Protein AF-A0A3N5RCW9-F1 (afdb_monomer_lite)

Radius of gyration: 17.52 Å; chains: 1; bounding box: 42×48×55 Å

Structure (mmCIF, N/CA/C/O backbone):
data_AF-A0A3N5RCW9-F1
#
_entry.id   AF-A0A3N5RCW9-F1
#
loop_
_atom_site.group_PDB
_atom_site.id
_atom_site.type_symbol
_atom_site.label_atom_id
_atom_site.label_alt_id
_atom_site.label_comp_id
_atom_site.label_asym_id
_atom_site.label_entity_id
_atom_site.label_seq_id
_atom_site.pdbx_PDB_ins_code
_atom_site.Cartn_x
_atom_site.Cartn_y
_atom_site.Cartn_z
_atom_site.occupancy
_atom_site.B_iso_or_equiv
_atom_site.auth_seq_id
_atom_site.auth_comp_id
_atom_site.auth_asym_id
_atom_site.auth_atom_id
_atom_site.pdbx_PDB_model_num
ATOM 1 N N . MET A 1 1 ? 26.290 -28.824 2.489 1.00 39.31 1 MET A N 1
ATOM 2 C CA . MET A 1 1 ? 25.285 -28.122 3.322 1.00 39.31 1 MET A CA 1
ATOM 3 C C . MET A 1 1 ? 25.355 -26.624 3.011 1.00 39.31 1 MET A C 1
ATOM 5 O O . MET A 1 1 ? 26.157 -25.915 3.600 1.00 39.31 1 MET A O 1
ATOM 9 N N . VAL A 1 2 ? 24.619 -26.151 1.999 1.00 36.16 2 VAL A N 1
ATOM 10 C CA . VAL A 1 2 ? 24.713 -24.757 1.515 1.00 36.16 2 VAL A CA 1
ATOM 11 C C . VAL A 1 2 ? 23.743 -23.882 2.306 1.00 36.16 2 VAL A C 1
ATOM 13 O O . VAL A 1 2 ? 22.528 -24.054 2.214 1.00 36.16 2 VAL A O 1
ATOM 16 N N . ARG A 1 3 ? 24.268 -22.936 3.094 1.00 39.88 3 ARG A N 1
ATOM 17 C CA . ARG A 1 3 ? 23.459 -21.891 3.736 1.00 39.88 3 ARG A CA 1
ATOM 18 C C . ARG A 1 3 ? 22.936 -20.953 2.646 1.00 39.88 3 ARG A C 1
ATOM 20 O O . ARG A 1 3 ? 23.680 -20.152 2.092 1.00 39.88 3 ARG A O 1
ATOM 27 N N . LYS A 1 4 ? 21.651 -21.086 2.317 1.00 43.12 4 LYS A N 1
ATOM 28 C CA . LYS A 1 4 ? 20.937 -20.225 1.366 1.00 43.12 4 LYS A CA 1
ATOM 29 C C . LYS A 1 4 ? 20.823 -18.821 1.977 1.00 43.12 4 LYS A C 1
ATOM 31 O O . LYS A 1 4 ? 19.942 -18.570 2.797 1.00 43.12 4 LYS A O 1
ATOM 36 N N . ASN A 1 5 ? 21.736 -17.922 1.610 1.00 37.81 5 ASN A N 1
ATOM 37 C CA . ASN A 1 5 ? 21.606 -16.491 1.882 1.00 37.81 5 ASN A CA 1
ATOM 38 C C . ASN A 1 5 ? 20.270 -16.014 1.288 1.00 37.81 5 ASN A C 1
ATOM 40 O O . ASN A 1 5 ? 20.086 -16.065 0.074 1.00 37.81 5 ASN A O 1
ATOM 44 N N . ARG A 1 6 ? 19.332 -15.577 2.138 1.00 44.09 6 ARG A N 1
ATOM 45 C CA . ARG A 1 6 ? 18.097 -14.878 1.743 1.00 44.09 6 ARG A CA 1
ATOM 46 C C . ARG A 1 6 ? 18.304 -13.370 1.950 1.00 44.09 6 ARG A C 1
ATOM 48 O O . ARG A 1 6 ? 17.927 -12.848 2.998 1.00 44.09 6 ARG A O 1
ATOM 55 N N . PRO A 1 7 ? 18.928 -12.650 0.998 1.00 43.59 7 PRO A N 1
ATOM 56 C CA . PRO A 1 7 ? 19.360 -11.264 1.206 1.00 43.59 7 PRO A CA 1
ATOM 57 C C . PRO A 1 7 ? 18.209 -10.259 1.407 1.00 43.59 7 PRO A C 1
ATOM 59 O O . PRO A 1 7 ? 18.439 -9.193 1.973 1.00 43.59 7 PRO A O 1
ATOM 62 N N . ASN A 1 8 ? 16.972 -10.593 1.018 1.00 45.59 8 ASN A N 1
ATOM 63 C CA . ASN A 1 8 ? 15.832 -9.666 1.091 1.00 45.59 8 ASN A CA 1
ATOM 64 C C . ASN A 1 8 ? 14.967 -9.790 2.355 1.00 45.59 8 ASN A C 1
ATOM 66 O O . ASN A 1 8 ? 14.173 -8.896 2.628 1.00 45.59 8 ASN A O 1
ATOM 70 N N . GLU A 1 9 ? 15.120 -10.848 3.153 1.00 44.44 9 GLU A N 1
ATOM 71 C CA . GLU A 1 9 ? 14.270 -11.064 4.337 1.00 44.44 9 GLU A CA 1
ATOM 72 C C . GLU A 1 9 ? 14.704 -10.148 5.501 1.00 44.44 9 GLU A C 1
ATOM 74 O O . GLU A 1 9 ? 13.876 -9.581 6.205 1.00 44.44 9 GLU A O 1
ATOM 79 N N . GLY A 1 10 ? 16.011 -9.891 5.649 1.00 42.28 10 GLY A N 1
ATOM 80 C CA . GLY A 1 10 ? 16.558 -9.116 6.772 1.00 42.28 10 GLY A CA 1
ATOM 81 C C . GLY A 1 10 ? 16.373 -7.592 6.700 1.00 42.28 10 GLY A C 1
ATOM 82 O O . GLY A 1 10 ? 16.395 -6.932 7.740 1.00 42.28 10 GLY A O 1
ATOM 83 N N . ARG A 1 11 ? 16.189 -7.007 5.505 1.00 49.44 11 ARG A N 1
ATOM 84 C CA . ARG A 1 11 ? 16.030 -5.545 5.348 1.00 49.44 11 ARG A CA 1
ATOM 85 C C . ARG A 1 11 ? 14.613 -5.075 5.675 1.00 49.44 11 ARG A C 1
ATOM 87 O O . ARG A 1 11 ? 14.479 -4.098 6.402 1.00 49.44 11 ARG A O 1
ATOM 94 N N . SER A 1 12 ? 13.580 -5.785 5.220 1.00 46.94 12 SER A N 1
ATOM 95 C CA . SER A 1 12 ? 12.179 -5.427 5.497 1.00 46.94 12 SER A CA 1
ATOM 96 C C . SER A 1 12 ? 11.838 -5.558 6.988 1.00 46.94 12 SER A C 1
ATOM 98 O O . SER A 1 12 ? 11.174 -4.691 7.548 1.00 46.94 12 SER A O 1
ATOM 100 N N . ILE A 1 13 ? 12.369 -6.588 7.661 1.00 47.03 13 ILE A N 1
ATOM 101 C CA . ILE A 1 13 ? 12.101 -6.878 9.082 1.00 47.03 13 ILE A CA 1
ATOM 102 C C . ILE A 1 13 ? 12.681 -5.802 10.017 1.00 47.03 13 ILE A C 1
ATOM 104 O O . ILE A 1 13 ? 12.066 -5.463 11.027 1.00 47.03 13 ILE A O 1
ATOM 108 N N . ARG A 1 14 ? 13.837 -5.209 9.683 1.00 46.47 14 ARG A N 1
ATOM 109 C CA . ARG A 1 14 ? 14.476 -4.183 10.530 1.00 46.47 14 ARG A CA 1
ATOM 110 C C . ARG A 1 14 ? 13.747 -2.834 10.529 1.00 46.47 14 ARG A C 1
ATOM 112 O O . ARG A 1 14 ? 13.834 -2.112 11.513 1.00 46.47 14 ARG A O 1
ATOM 119 N N . ILE A 1 15 ? 13.008 -2.497 9.470 1.00 51.44 15 ILE A N 1
ATOM 120 C CA . ILE A 1 15 ? 12.345 -1.182 9.326 1.00 51.44 15 ILE A CA 1
ATOM 121 C C . ILE A 1 15 ? 11.006 -1.132 10.088 1.00 51.44 15 ILE A C 1
ATOM 123 O O . ILE A 1 15 ? 10.514 -0.060 10.444 1.00 51.44 15 ILE A O 1
ATOM 127 N N . VAL A 1 16 ? 10.438 -2.298 10.407 1.00 51.19 16 VAL A N 1
ATOM 128 C CA . VAL A 1 16 ? 9.190 -2.432 11.174 1.00 51.19 16 VAL A CA 1
ATOM 129 C C . VAL A 1 16 ? 9.400 -2.124 12.671 1.00 51.19 16 VAL A C 1
ATOM 131 O O . VAL A 1 16 ? 8.432 -1.885 13.393 1.00 51.19 16 VAL A O 1
ATOM 134 N N . GLN A 1 17 ? 10.640 -2.040 13.162 1.00 51.22 17 GLN A N 1
ATOM 135 C CA . GLN A 1 17 ? 10.924 -1.684 14.555 1.00 51.22 17 GLN A CA 1
ATOM 136 C C . GLN A 1 17 ? 10.804 -0.170 14.786 1.00 51.22 17 GLN A C 1
ATOM 138 O O . GLN A 1 17 ? 11.768 0.577 14.652 1.00 51.22 17 GLN A O 1
ATOM 143 N N . ALA A 1 18 ? 9.601 0.288 15.138 1.00 58.78 18 ALA A N 1
ATOM 144 C CA . ALA A 1 18 ? 9.366 1.642 15.635 1.00 58.78 18 ALA A CA 1
ATOM 145 C C . ALA A 1 18 ? 8.637 1.610 16.986 1.00 58.78 18 ALA A C 1
ATOM 147 O O . ALA A 1 18 ? 7.929 0.654 17.304 1.00 58.78 18 ALA A O 1
ATOM 148 N N . ILE A 1 19 ? 8.799 2.695 17.747 1.00 55.19 19 ILE A N 1
ATOM 149 C CA . ILE A 1 19 ? 8.484 2.883 19.179 1.00 55.19 19 ILE A CA 1
ATOM 150 C C . ILE A 1 19 ? 6.975 2.737 19.512 1.00 55.19 19 ILE A C 1
ATOM 152 O O . ILE A 1 19 ? 6.582 2.842 20.664 1.00 55.19 19 ILE A O 1
ATOM 156 N N . GLN A 1 20 ? 6.107 2.463 18.531 1.00 73.31 20 GLN A N 1
ATOM 157 C CA . GLN A 1 20 ? 4.642 2.422 18.690 1.00 73.31 20 GLN A CA 1
ATOM 158 C C . GLN A 1 20 ? 3.964 1.231 17.993 1.00 73.31 20 GLN A C 1
ATOM 160 O O . GLN A 1 20 ? 2.762 1.235 17.731 1.00 73.31 20 GLN A O 1
ATOM 165 N N . ARG A 1 21 ? 4.732 0.201 17.648 1.00 85.88 21 ARG A N 1
ATOM 166 C CA . ARG A 1 21 ? 4.191 -1.019 17.049 1.00 85.88 21 ARG A CA 1
ATOM 167 C C . ARG A 1 21 ? 3.456 -1.864 18.094 1.00 85.88 21 ARG A C 1
ATOM 169 O O . ARG A 1 21 ? 3.986 -2.100 19.178 1.00 85.88 21 ARG A O 1
ATOM 176 N N . ILE A 1 22 ? 2.284 -2.382 17.743 1.00 87.69 22 ILE A N 1
ATOM 177 C CA . ILE A 1 22 ? 1.509 -3.295 18.587 1.00 87.69 22 ILE A CA 1
ATOM 178 C C . ILE A 1 22 ? 2.184 -4.671 18.580 1.00 87.69 22 ILE A C 1
ATOM 180 O O . ILE A 1 22 ? 2.384 -5.272 17.523 1.00 87.69 22 ILE A O 1
ATOM 184 N N . HIS A 1 23 ? 2.561 -5.170 19.756 1.00 85.75 23 HIS A N 1
ATOM 185 C CA . HIS A 1 23 ? 3.201 -6.478 19.897 1.00 85.75 23 HIS A CA 1
ATOM 186 C C . HIS A 1 23 ? 2.272 -7.612 19.431 1.00 85.75 23 HIS A C 1
ATOM 188 O O . HIS A 1 23 ? 1.087 -7.609 19.755 1.00 85.75 23 HIS A O 1
ATOM 194 N N . GLY A 1 24 ? 2.800 -8.575 18.672 1.00 87.38 24 GLY A N 1
ATOM 195 C CA . GLY A 1 24 ? 2.045 -9.719 18.150 1.00 87.38 24 GLY A CA 1
ATOM 196 C C . GLY A 1 24 ? 1.250 -9.430 16.870 1.00 87.38 24 GLY A C 1
ATOM 197 O O . GLY A 1 24 ? 0.628 -10.342 16.316 1.00 87.38 24 GLY A O 1
ATOM 198 N N . SER A 1 25 ? 1.268 -8.191 16.367 1.00 89.69 25 SER A N 1
ATOM 199 C CA . SER A 1 25 ? 0.592 -7.799 15.119 1.00 89.69 25 SER A CA 1
ATOM 200 C C . SER A 1 25 ? 1.422 -8.072 13.857 1.00 89.69 25 SER A C 1
ATOM 202 O O . SER A 1 25 ? 0.932 -7.920 12.742 1.00 89.69 25 SER A O 1
ATOM 204 N N . GLU A 1 26 ? 2.677 -8.497 14.005 1.00 90.44 26 GLU A N 1
ATOM 205 C CA . GLU A 1 26 ? 3.607 -8.697 12.898 1.00 90.44 26 GLU A CA 1
ATOM 206 C C . GLU A 1 26 ? 3.191 -9.843 11.985 1.00 90.44 26 GLU A C 1
ATOM 208 O O . GLU A 1 26 ? 2.934 -10.960 12.441 1.00 90.44 26 GLU A O 1
ATOM 213 N N . ARG A 1 27 ? 3.190 -9.604 10.675 1.00 88.88 27 ARG A N 1
ATOM 214 C CA . ARG A 1 27 ? 2.928 -10.635 9.670 1.00 88.88 27 ARG A CA 1
ATOM 215 C C . ARG A 1 27 ? 3.892 -10.485 8.501 1.00 88.88 27 ARG A C 1
ATOM 217 O O . ARG A 1 27 ? 4.224 -9.377 8.081 1.00 88.88 27 ARG A O 1
ATOM 224 N N . HIS A 1 28 ? 4.329 -11.620 7.965 1.00 88.12 28 HIS A N 1
ATOM 225 C CA . HIS A 1 28 ? 5.067 -11.674 6.708 1.00 88.12 28 HIS A CA 1
ATOM 226 C C . HIS A 1 28 ? 4.104 -11.953 5.565 1.00 88.12 28 HIS A C 1
ATOM 228 O O . HIS A 1 28 ? 3.307 -12.887 5.636 1.00 88.12 28 HIS A O 1
ATOM 234 N N . ILE A 1 29 ? 4.225 -11.177 4.496 1.00 85.50 29 ILE A N 1
ATOM 235 C CA . ILE A 1 29 ? 3.390 -11.300 3.309 1.00 85.50 29 ILE A CA 1
ATOM 236 C C . ILE A 1 29 ? 4.191 -11.900 2.165 1.00 85.50 29 ILE A C 1
ATOM 238 O O . ILE A 1 29 ? 5.306 -11.465 1.865 1.00 85.50 29 ILE A O 1
ATOM 242 N N . ARG A 1 30 ? 3.592 -12.912 1.534 1.00 80.50 30 ARG A N 1
ATOM 243 C CA . ARG A 1 30 ? 4.117 -13.658 0.389 1.00 80.50 30 ARG A CA 1
ATOM 244 C C . ARG A 1 30 ? 3.039 -13.708 -0.685 1.00 80.50 30 ARG A C 1
ATOM 246 O O . ARG A 1 30 ? 2.118 -14.512 -0.587 1.00 80.50 30 ARG A O 1
ATOM 253 N N . GLY A 1 31 ? 3.153 -12.857 -1.697 1.00 77.75 31 GLY A N 1
ATOM 254 C CA . GLY A 1 31 ? 2.155 -12.802 -2.764 1.00 77.75 31 GLY A CA 1
ATOM 255 C C . GLY A 1 31 ? 0.829 -12.142 -2.353 1.00 77.75 31 GLY A C 1
ATOM 256 O O . GLY A 1 31 ? 0.635 -11.784 -1.187 1.00 77.75 31 GLY A O 1
ATOM 257 N N . PRO A 1 32 ? -0.089 -11.982 -3.318 1.00 71.56 32 PRO A N 1
ATOM 258 C CA . PRO A 1 32 ? -1.338 -11.248 -3.124 1.00 71.56 32 PRO A CA 1
ATOM 259 C C . PRO A 1 32 ? -2.290 -11.910 -2.123 1.00 71.56 32 PRO A C 1
ATOM 261 O O . PRO A 1 32 ? -2.909 -11.220 -1.316 1.00 71.56 32 PRO A O 1
ATOM 264 N N . VAL A 1 33 ? -2.337 -13.246 -2.086 1.00 71.69 33 VAL A N 1
ATOM 265 C CA . VAL A 1 33 ? -3.196 -14.007 -1.156 1.00 71.69 33 VAL A CA 1
ATOM 266 C C . VAL A 1 33 ? -2.835 -13.732 0.307 1.00 71.69 33 VAL A C 1
ATOM 268 O O . VAL A 1 33 ? -3.713 -13.646 1.158 1.00 71.69 33 VAL A O 1
ATOM 271 N N . GLY A 1 34 ? -1.549 -13.531 0.612 1.00 76.75 34 GLY A N 1
ATOM 272 C CA . GLY A 1 34 ? -1.122 -13.199 1.972 1.00 76.75 34 GLY A CA 1
ATOM 273 C C . GLY A 1 34 ? -1.580 -11.812 2.435 1.00 76.75 34 GLY A C 1
ATOM 274 O O . GLY A 1 34 ? -1.650 -11.574 3.637 1.00 76.75 34 GLY A O 1
ATOM 275 N N . LEU A 1 35 ? -1.882 -10.899 1.507 1.00 82.38 35 LEU A N 1
ATOM 276 C CA . LEU A 1 35 ? -2.240 -9.514 1.813 1.00 82.38 35 LEU A CA 1
ATOM 277 C C . LEU A 1 35 ? -3.748 -9.300 1.969 1.00 82.38 35 LEU A C 1
ATOM 279 O O . LEU A 1 35 ? -4.158 -8.485 2.795 1.00 82.38 35 LEU A O 1
ATOM 283 N N . GLN A 1 36 ? -4.556 -10.046 1.213 1.00 80.25 36 GLN A N 1
ATOM 284 C CA . GLN A 1 36 ? -6.014 -9.889 1.152 1.00 80.25 36 GLN A CA 1
ATOM 285 C C . GLN A 1 36 ? -6.728 -9.872 2.517 1.00 80.25 36 GLN A C 1
ATOM 287 O O . GLN A 1 36 ? -7.610 -9.033 2.688 1.00 80.25 36 GLN A O 1
ATOM 292 N N . PRO A 1 37 ? -6.351 -10.685 3.529 1.00 85.62 37 PRO A N 1
ATOM 293 C CA . PRO A 1 37 ? -6.984 -10.607 4.851 1.00 85.62 37 PRO A CA 1
ATOM 294 C C . PRO A 1 37 ? -6.794 -9.256 5.560 1.00 85.62 37 PRO A C 1
ATOM 296 O O . PRO A 1 37 ? -7.520 -8.935 6.499 1.00 85.62 37 PRO A O 1
ATOM 299 N N . TYR A 1 38 ? -5.800 -8.468 5.144 1.00 87.00 38 TYR A N 1
ATOM 300 C CA . TYR A 1 38 ? -5.440 -7.202 5.772 1.00 87.00 38 TYR A CA 1
ATOM 301 C C . TYR A 1 38 ? -5.962 -6.005 4.984 1.00 87.00 38 TYR A C 1
ATOM 303 O O . TYR A 1 38 ? -6.487 -5.068 5.598 1.00 87.00 38 TYR A O 1
ATOM 311 N N . PHE A 1 39 ? -5.799 -6.021 3.658 1.00 90.25 39 PHE A N 1
ATOM 312 C CA . PHE A 1 39 ? -6.229 -4.949 2.764 1.00 90.25 39 PHE A CA 1
ATOM 313 C C . PHE A 1 39 ? -6.209 -5.391 1.296 1.00 90.25 39 PHE A C 1
ATOM 315 O O . PHE A 1 39 ? -5.279 -6.075 0.869 1.00 90.25 39 PHE A O 1
ATOM 322 N N . THR A 1 40 ? -7.178 -4.927 0.509 1.00 91.25 40 THR A N 1
ATOM 323 C CA . THR A 1 40 ? -7.210 -5.124 -0.946 1.00 91.25 40 THR A CA 1
ATOM 324 C C . THR A 1 40 ? -6.848 -3.808 -1.620 1.00 91.25 40 THR A C 1
ATOM 326 O O . THR A 1 40 ? -7.588 -2.836 -1.527 1.00 91.25 40 THR A O 1
ATOM 329 N N . PHE A 1 41 ? -5.676 -3.756 -2.257 1.00 91.69 41 PHE A N 1
ATOM 330 C CA . PHE A 1 41 ? -5.239 -2.577 -3.020 1.00 91.69 41 PHE A CA 1
ATOM 331 C C . PHE A 1 41 ? -5.729 -2.583 -4.468 1.00 91.69 41 PHE A C 1
ATOM 333 O O . PHE A 1 41 ? -5.657 -1.554 -5.127 1.00 91.69 41 PHE A O 1
ATOM 340 N N . GLY A 1 42 ? -6.178 -3.736 -4.950 1.00 91.00 42 GLY A N 1
ATOM 341 C CA . GLY A 1 42 ? -6.634 -3.995 -6.307 1.00 91.00 42 GLY A CA 1
ATOM 342 C C . GLY A 1 42 ? -6.526 -5.487 -6.601 1.00 91.00 42 G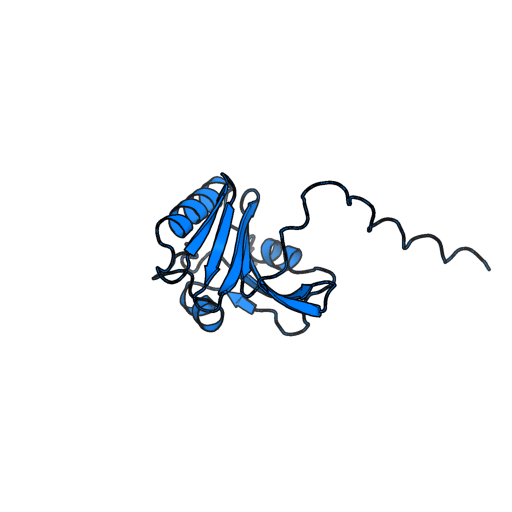LY A C 1
ATOM 343 O O . GLY A 1 42 ? -6.257 -6.294 -5.703 1.00 91.00 42 GLY A O 1
ATOM 344 N N . GLU A 1 43 ? -6.747 -5.856 -7.854 1.00 88.75 43 GLU A N 1
ATOM 345 C CA . GLU A 1 43 ? -6.769 -7.255 -8.273 1.00 88.75 43 GLU A CA 1
ATOM 346 C C . GLU A 1 43 ? -5.364 -7.829 -8.518 1.00 88.75 43 GLU A C 1
ATOM 348 O O . GLU A 1 43 ? -4.400 -7.116 -8.803 1.00 88.75 43 GLU A O 1
ATOM 353 N N . GLY A 1 44 ? -5.250 -9.158 -8.428 1.00 87.88 44 GLY A N 1
ATOM 354 C CA . GLY A 1 44 ? -4.022 -9.883 -8.758 1.00 87.88 44 GLY A CA 1
ATOM 355 C C . GLY A 1 44 ? -2.817 -9.530 -7.875 1.00 87.88 44 GLY A C 1
ATOM 356 O O . GLY A 1 44 ? -2.951 -9.169 -6.708 1.00 87.88 44 GLY A O 1
ATOM 357 N N . ASP A 1 45 ? -1.609 -9.680 -8.427 1.00 87.88 45 ASP A N 1
ATOM 358 C CA . ASP A 1 45 ? -0.338 -9.372 -7.752 1.00 87.88 45 ASP A CA 1
ATOM 359 C C . ASP A 1 45 ? 0.041 -7.891 -7.902 1.00 87.88 45 ASP A C 1
ATOM 361 O O . ASP A 1 45 ? 1.072 -7.544 -8.480 1.00 87.88 45 ASP A O 1
ATOM 365 N N . ILE A 1 46 ? -0.811 -7.003 -7.387 1.00 90.81 46 ILE A N 1
ATOM 366 C CA . ILE A 1 46 ? -0.667 -5.550 -7.567 1.00 90.81 46 ILE A CA 1
ATOM 367 C C . ILE A 1 46 ? 0.618 -4.969 -6.954 1.00 90.81 46 ILE A C 1
ATOM 369 O O . ILE A 1 46 ? 1.131 -3.952 -7.414 1.00 90.81 46 ILE A O 1
ATOM 373 N N . LEU A 1 47 ? 1.180 -5.635 -5.941 1.00 92.50 47 LEU A N 1
ATOM 374 C CA . LEU A 1 47 ? 2.470 -5.270 -5.345 1.00 92.50 47 LEU A CA 1
ATOM 375 C C . LEU A 1 47 ? 3.659 -5.989 -6.003 1.00 92.50 47 LEU A C 1
ATOM 377 O O . LEU A 1 47 ? 4.780 -5.894 -5.511 1.00 92.50 47 LEU A O 1
ATOM 381 N N . GLY A 1 48 ? 3.433 -6.725 -7.095 1.00 90.69 48 GLY A N 1
ATOM 382 C CA . GLY A 1 48 ? 4.480 -7.396 -7.864 1.00 90.69 48 GLY A CA 1
ATOM 383 C C . GLY A 1 48 ? 5.349 -8.330 -7.022 1.00 90.69 48 GLY A C 1
ATOM 384 O O . GLY A 1 48 ? 6.559 -8.407 -7.246 1.00 90.69 48 GLY A O 1
ATOM 385 N N . LEU A 1 49 ? 4.763 -9.006 -6.029 1.00 88.44 49 LEU A N 1
ATOM 386 C CA . LEU A 1 49 ? 5.501 -9.825 -5.078 1.00 88.44 49 LEU A CA 1
ATOM 387 C C . LEU A 1 49 ? 6.073 -11.095 -5.724 1.00 88.44 49 LEU A C 1
ATOM 389 O O . LEU A 1 49 ? 7.104 -11.604 -5.276 1.00 88.44 49 LEU A O 1
ATOM 393 N N . LYS A 1 50 ? 5.410 -11.623 -6.764 1.00 85.44 50 LYS A N 1
ATOM 394 C CA . LYS A 1 50 ? 5.845 -12.749 -7.615 1.00 85.44 50 LYS A CA 1
ATOM 395 C C . LYS A 1 50 ? 6.357 -13.973 -6.841 1.00 85.44 50 LYS A C 1
ATOM 397 O O . LYS A 1 50 ? 7.256 -14.674 -7.296 1.00 85.44 50 LYS A O 1
ATOM 402 N N . GLY A 1 51 ? 5.868 -14.183 -5.616 1.00 81.81 51 GLY A N 1
ATOM 403 C CA . GLY A 1 51 ? 6.328 -15.237 -4.699 1.00 81.81 51 GLY A CA 1
ATOM 404 C C . GLY A 1 51 ? 7.789 -15.131 -4.223 1.00 81.81 51 GLY A C 1
ATOM 405 O O . GLY A 1 51 ? 8.247 -16.004 -3.488 1.00 81.81 51 GLY A O 1
ATOM 406 N N . THR A 1 52 ? 8.527 -14.088 -4.612 1.00 85.56 52 THR A N 1
ATOM 407 C CA . THR A 1 52 ? 9.973 -13.931 -4.345 1.00 85.56 52 THR A CA 1
ATOM 408 C C . THR A 1 52 ? 10.303 -12.682 -3.532 1.00 85.56 52 THR A C 1
ATOM 410 O O . THR A 1 52 ? 11.355 -12.622 -2.890 1.00 85.56 52 THR A O 1
ATOM 413 N N . ILE A 1 53 ? 9.402 -11.701 -3.525 1.00 88.31 53 ILE A N 1
ATOM 414 C CA . ILE A 1 53 ? 9.495 -10.472 -2.745 1.00 88.31 53 ILE A CA 1
ATOM 415 C C . ILE A 1 53 ? 8.600 -10.603 -1.513 1.00 88.31 53 ILE A C 1
ATOM 417 O O . ILE A 1 53 ? 7.457 -11.058 -1.591 1.00 88.31 53 ILE A O 1
ATOM 421 N N . PHE A 1 54 ? 9.143 -10.203 -0.364 1.00 85.81 54 PHE A N 1
ATOM 422 C CA . PHE A 1 54 ? 8.487 -10.327 0.932 1.00 85.81 54 PHE A CA 1
ATOM 423 C C . PHE A 1 54 ? 8.106 -8.951 1.466 1.00 85.81 54 PHE A C 1
ATOM 425 O O . PHE A 1 54 ? 8.945 -8.049 1.560 1.00 85.81 54 PHE A O 1
ATOM 432 N N . GLY A 1 55 ? 6.840 -8.823 1.851 1.00 89.88 55 GLY A N 1
ATOM 433 C CA . GLY A 1 55 ? 6.351 -7.704 2.642 1.00 89.88 55 GLY A CA 1
ATOM 434 C C . GLY A 1 55 ? 6.385 -8.031 4.131 1.00 89.88 55 GLY A C 1
ATOM 435 O O . GLY A 1 55 ? 6.245 -9.189 4.527 1.00 89.88 55 GLY A O 1
ATOM 436 N N . ALA A 1 56 ? 6.536 -7.012 4.963 1.00 91.19 56 ALA A N 1
ATOM 437 C CA . ALA A 1 56 ? 6.291 -7.104 6.394 1.00 91.19 56 ALA A CA 1
ATOM 438 C C . ALA A 1 56 ? 5.219 -6.083 6.765 1.00 91.19 56 ALA A C 1
ATOM 440 O O . ALA A 1 56 ? 5.351 -4.911 6.412 1.00 91.19 56 ALA A O 1
ATOM 441 N N . LEU A 1 57 ? 4.171 -6.521 7.459 1.00 92.00 57 LEU A N 1
ATOM 442 C CA . LEU A 1 57 ? 3.163 -5.624 8.015 1.00 92.00 57 LEU A CA 1
ATOM 443 C C . LEU A 1 57 ? 3.067 -5.768 9.526 1.00 92.00 57 LEU A C 1
ATOM 445 O O . LEU A 1 57 ? 3.361 -6.827 10.080 1.00 92.00 57 LEU A O 1
ATOM 449 N N . ALA A 1 58 ? 2.647 -4.693 10.175 1.00 92.62 58 ALA A N 1
ATOM 450 C CA . ALA A 1 58 ? 2.253 -4.688 11.573 1.00 92.62 58 ALA A CA 1
ATOM 451 C C . ALA A 1 58 ? 1.250 -3.560 11.817 1.00 92.62 58 ALA A C 1
ATOM 453 O O . ALA A 1 58 ? 1.168 -2.604 11.036 1.00 92.62 58 ALA A O 1
ATOM 454 N N . ASP A 1 59 ? 0.533 -3.657 12.929 1.00 92.56 59 ASP A N 1
ATOM 455 C CA . ASP A 1 59 ? -0.300 -2.572 13.420 1.00 92.56 59 ASP A CA 1
ATOM 456 C C . ASP A 1 59 ? 0.520 -1.654 14.325 1.00 92.56 59 ASP A C 1
ATOM 458 O O . ASP A 1 59 ? 1.396 -2.078 15.087 1.00 92.56 59 ASP A O 1
ATOM 462 N N . TYR A 1 60 ? 0.233 -0.366 14.232 1.00 90.62 60 TYR A N 1
ATOM 463 C CA . TYR A 1 60 ? 0.895 0.699 14.964 1.00 90.62 60 TYR A CA 1
ATOM 464 C C . TYR A 1 60 ? -0.150 1.569 15.636 1.00 90.62 60 TYR A C 1
ATOM 466 O O . TYR A 1 60 ? -1.258 1.726 15.127 1.00 90.62 60 TYR A O 1
ATOM 474 N N . LYS A 1 61 ? 0.229 2.166 16.761 1.00 86.50 61 LYS A N 1
ATOM 475 C CA . LYS A 1 61 ? -0.493 3.283 17.363 1.00 86.50 61 LYS A CA 1
ATOM 476 C C . LYS A 1 61 ? 0.190 4.591 16.973 1.00 86.50 61 LYS A C 1
ATOM 478 O O . LYS A 1 61 ? 1.405 4.638 16.781 1.00 86.50 61 LYS A O 1
ATOM 483 N N . ASN A 1 62 ? -0.580 5.655 16.813 1.00 75.06 62 ASN A N 1
ATOM 484 C CA . ASN A 1 62 ? -0.041 7.005 16.798 1.00 75.06 62 ASN A CA 1
ATOM 485 C C . ASN A 1 62 ? 0.033 7.550 18.240 1.00 75.06 62 ASN A C 1
ATOM 487 O O . ASN A 1 62 ? -0.443 6.920 19.185 1.00 75.06 62 ASN A O 1
ATOM 491 N N . VAL A 1 63 ? 0.638 8.728 18.405 1.00 67.81 63 VAL A N 1
ATOM 492 C CA . VAL A 1 63 ? 0.807 9.389 19.716 1.00 67.81 63 VAL A CA 1
ATOM 493 C C . VAL A 1 63 ? -0.543 9.728 20.374 1.00 67.81 63 VAL A C 1
ATOM 495 O O . VAL A 1 63 ? -0.634 9.812 21.591 1.00 67.81 63 VAL A O 1
ATOM 498 N N . GLU A 1 64 ? -1.601 9.857 19.576 1.00 69.25 64 GLU A N 1
ATOM 499 C CA . GLU A 1 64 ? -2.960 10.214 20.000 1.00 69.25 64 GLU A CA 1
ATOM 500 C C . GLU A 1 64 ? -3.842 8.977 20.274 1.00 69.25 64 GLU A C 1
ATOM 502 O O . GLU A 1 64 ? -5.024 9.101 20.578 1.00 69.25 64 GLU A O 1
ATOM 507 N N . GLY A 1 65 ? -3.278 7.766 20.181 1.00 73.12 65 GLY A N 1
ATOM 508 C CA . GLY A 1 65 ? -3.950 6.502 20.491 1.00 73.12 65 GLY A CA 1
ATOM 509 C C . GLY A 1 65 ? -4.725 5.850 19.339 1.00 73.12 65 GLY A C 1
ATOM 510 O O . GLY A 1 65 ? -5.174 4.712 19.500 1.00 73.12 65 GLY A O 1
ATOM 511 N N . SER A 1 66 ? -4.848 6.495 18.175 1.00 83.88 66 SER A N 1
ATOM 512 C CA . SER A 1 66 ? -5.445 5.883 16.983 1.00 83.88 66 SER A CA 1
ATOM 513 C C . SER A 1 66 ? -4.487 4.875 16.340 1.00 83.88 66 SER A C 1
ATOM 515 O O . SER A 1 66 ? -3.263 5.006 16.425 1.00 83.88 66 SER A O 1
ATOM 517 N N . SER A 1 67 ? -5.032 3.819 15.731 1.00 90.06 67 SER A N 1
ATOM 518 C CA . SER A 1 67 ? -4.235 2.765 15.101 1.00 90.06 67 SER A CA 1
ATOM 519 C C . SER A 1 67 ? -4.204 2.876 13.580 1.00 90.06 67 SER A C 1
ATOM 521 O O . SER A 1 67 ? -5.106 3.425 12.948 1.00 90.06 67 SER A O 1
ATOM 523 N N . PHE A 1 68 ? -3.141 2.343 12.987 1.00 92.81 68 PHE A N 1
ATOM 524 C CA . PHE A 1 68 ? -3.011 2.153 11.548 1.00 92.81 68 PHE A CA 1
ATOM 525 C C . PHE A 1 68 ? -2.189 0.900 11.264 1.00 92.81 68 PHE A C 1
ATOM 527 O O . PHE A 1 68 ? -1.358 0.493 12.078 1.00 92.81 68 PHE A O 1
ATOM 534 N N . THR A 1 69 ? -2.373 0.316 10.086 1.00 93.75 69 THR A N 1
ATOM 535 C CA . THR A 1 69 ? -1.514 -0.772 9.618 1.00 93.75 69 THR A CA 1
ATOM 536 C C . THR A 1 69 ? -0.438 -0.189 8.711 1.00 93.75 69 THR A C 1
ATOM 538 O O . THR A 1 69 ? -0.721 0.656 7.858 1.00 93.75 69 THR A O 1
ATOM 541 N N . ARG A 1 70 ? 0.808 -0.632 8.888 1.00 93.94 70 ARG A N 1
ATOM 542 C CA . ARG A 1 70 ? 1.929 -0.288 8.007 1.00 93.94 70 ARG A CA 1
ATOM 543 C C . ARG A 1 70 ? 2.439 -1.546 7.334 1.00 93.94 70 ARG A C 1
ATOM 545 O O . ARG A 1 70 ? 2.778 -2.500 8.024 1.00 93.94 70 ARG A O 1
ATOM 552 N N . LEU A 1 71 ? 2.534 -1.515 6.014 1.00 93.56 71 LEU A N 1
ATOM 553 C CA . LEU A 1 71 ? 3.130 -2.535 5.165 1.00 93.56 71 LEU A CA 1
ATOM 554 C C . LEU A 1 71 ? 4.406 -1.975 4.535 1.00 93.56 71 LEU A C 1
ATOM 556 O O . LEU A 1 71 ? 4.390 -0.920 3.910 1.00 93.56 71 LEU A O 1
ATOM 560 N N . ILE A 1 72 ? 5.503 -2.710 4.667 1.00 93.56 72 ILE A N 1
ATOM 561 C CA . ILE A 1 72 ? 6.796 -2.375 4.077 1.00 93.56 72 ILE A CA 1
ATOM 562 C C . ILE A 1 72 ? 7.191 -3.488 3.118 1.00 93.56 72 ILE A C 1
ATOM 564 O O . ILE A 1 72 ? 7.268 -4.652 3.515 1.00 93.56 72 ILE A O 1
ATOM 568 N N . VAL A 1 73 ? 7.484 -3.131 1.871 1.00 93.19 73 VAL A N 1
ATOM 569 C CA . VAL A 1 73 ? 7.943 -4.068 0.841 1.00 93.19 73 VAL A CA 1
ATOM 570 C C . VAL A 1 73 ? 9.272 -3.590 0.272 1.00 93.19 73 VAL A C 1
ATOM 572 O O . VAL A 1 73 ? 9.380 -2.463 -0.209 1.00 93.19 73 VAL A O 1
ATOM 575 N N . GLY A 1 74 ? 10.293 -4.445 0.346 1.00 92.19 74 GLY A N 1
ATOM 576 C CA . GLY A 1 74 ? 11.620 -4.183 -0.207 1.00 92.19 74 GLY A CA 1
ATOM 577 C C . GLY A 1 74 ? 11.805 -4.853 -1.566 1.00 92.19 74 GLY A C 1
ATOM 578 O O . GLY A 1 74 ? 11.714 -6.073 -1.669 1.00 92.19 74 GLY A O 1
ATOM 579 N N . TYR A 1 75 ? 12.116 -4.063 -2.587 1.00 92.44 75 TYR A N 1
ATOM 580 C CA . TYR A 1 75 ? 12.361 -4.498 -3.960 1.00 92.44 75 TYR A CA 1
ATOM 581 C C . TYR A 1 75 ? 13.866 -4.579 -4.270 1.00 92.44 75 TYR A C 1
ATOM 583 O O . TYR A 1 75 ? 14.668 -3.891 -3.630 1.00 92.44 75 TYR A O 1
ATOM 591 N N . PRO A 1 76 ? 14.275 -5.376 -5.278 1.00 93.19 76 PRO A N 1
ATOM 592 C CA . PRO A 1 76 ? 15.686 -5.546 -5.637 1.00 93.19 76 PRO A CA 1
ATOM 593 C C . PRO A 1 76 ? 16.396 -4.262 -6.089 1.00 93.19 76 PRO A C 1
ATOM 595 O O . PRO A 1 76 ? 17.616 -4.169 -5.971 1.00 93.19 76 PRO A O 1
ATOM 598 N N . SER A 1 77 ? 15.659 -3.273 -6.607 1.00 94.12 77 SER A N 1
ATOM 599 C CA . SER A 1 77 ? 16.221 -2.003 -7.071 1.00 94.12 77 SER A CA 1
ATOM 600 C C . SER A 1 77 ? 15.242 -0.831 -6.888 1.00 94.12 77 SER A C 1
ATOM 602 O O . SER A 1 77 ? 14.028 -1.041 -6.790 1.00 94.12 77 SER A O 1
ATOM 604 N N . PRO A 1 78 ? 15.737 0.423 -6.877 1.00 95.00 78 PRO A N 1
ATOM 605 C CA . PRO A 1 78 ? 14.875 1.605 -6.893 1.00 95.00 78 PRO A CA 1
ATOM 606 C C . PRO A 1 78 ? 13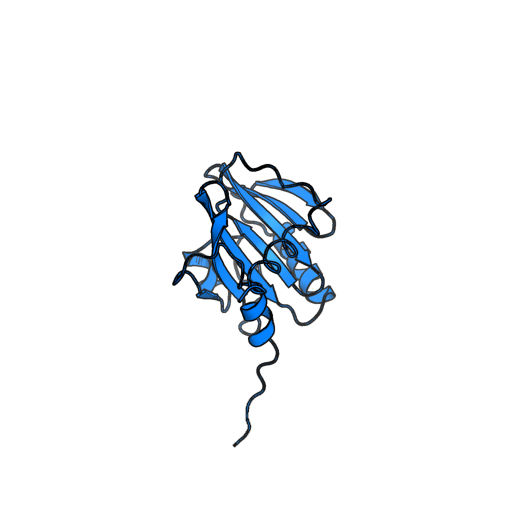.970 1.696 -8.126 1.00 95.00 78 PRO A C 1
ATOM 608 O O . PRO A 1 78 ? 12.853 2.196 -8.015 1.00 95.00 78 PRO A O 1
ATOM 611 N N . ALA A 1 79 ? 14.439 1.207 -9.279 1.00 96.94 79 ALA A N 1
ATOM 612 C CA . ALA A 1 79 ? 13.649 1.146 -10.507 1.00 96.94 79 ALA A CA 1
ATOM 613 C C . ALA A 1 79 ? 12.473 0.169 -10.358 1.00 96.94 79 ALA A C 1
ATOM 615 O O . ALA A 1 79 ? 11.339 0.556 -10.608 1.00 96.94 79 ALA A O 1
ATOM 616 N N . ALA A 1 80 ? 12.714 -1.029 -9.811 1.00 95.81 80 ALA A N 1
ATOM 617 C CA . ALA A 1 80 ? 11.656 -2.005 -9.553 1.00 95.81 80 ALA A CA 1
ATOM 618 C C . ALA A 1 80 ? 10.591 -1.459 -8.582 1.00 95.81 80 ALA A C 1
ATOM 620 O O . ALA A 1 80 ? 9.397 -1.602 -8.819 1.00 95.81 80 ALA A O 1
ATOM 621 N N . ALA A 1 81 ? 11.000 -0.766 -7.513 1.00 96.31 81 ALA A N 1
ATOM 622 C CA . ALA A 1 81 ? 10.046 -0.123 -6.605 1.00 96.31 81 ALA A CA 1
ATOM 623 C C . ALA A 1 81 ? 9.242 1.002 -7.285 1.00 96.31 81 ALA A C 1
ATOM 625 O O . ALA A 1 81 ? 8.090 1.242 -6.925 1.00 96.31 81 ALA A O 1
ATOM 626 N N . LYS A 1 82 ? 9.848 1.719 -8.243 1.00 97.56 82 LYS A N 1
ATOM 627 C CA . LYS A 1 82 ? 9.178 2.767 -9.023 1.00 97.56 82 LYS A CA 1
ATOM 628 C C . LYS A 1 82 ? 8.131 2.167 -9.962 1.00 97.56 82 LYS A C 1
ATOM 630 O O . LYS A 1 82 ? 7.002 2.641 -9.946 1.00 97.56 82 LYS A O 1
ATOM 635 N N . GLU A 1 83 ? 8.473 1.110 -10.692 1.00 96.75 83 GLU A N 1
ATOM 636 C CA . GLU A 1 83 ? 7.536 0.388 -11.564 1.00 96.75 83 GLU A CA 1
ATOM 637 C C . GLU A 1 83 ? 6.325 -0.131 -10.781 1.00 96.75 83 GLU A C 1
ATOM 639 O O . GLU A 1 83 ? 5.186 0.018 -11.219 1.00 96.75 83 GLU A O 1
ATOM 644 N N . VAL A 1 84 ? 6.542 -0.676 -9.577 1.00 96.56 84 VAL A N 1
ATOM 645 C CA . VAL A 1 84 ? 5.430 -1.131 -8.731 1.00 96.56 84 VAL A CA 1
ATOM 646 C C . VAL A 1 84 ? 4.583 0.035 -8.222 1.00 96.56 84 VAL A C 1
ATOM 648 O O . VAL A 1 84 ? 3.364 -0.091 -8.186 1.00 96.56 84 VAL A O 1
ATOM 651 N N . LEU A 1 85 ? 5.174 1.184 -7.875 1.00 97.62 85 LEU A N 1
ATOM 652 C CA . LEU A 1 85 ? 4.398 2.379 -7.514 1.00 97.62 85 LEU A CA 1
ATOM 653 C C . LEU A 1 85 ? 3.498 2.844 -8.668 1.00 97.62 85 LEU A C 1
ATOM 655 O O . LEU A 1 85 ? 2.345 3.208 -8.440 1.00 97.62 85 LEU A O 1
ATOM 659 N N . GLU A 1 86 ? 4.037 2.865 -9.887 1.00 96.31 86 GLU A N 1
ATOM 660 C CA . GLU A 1 86 ? 3.310 3.269 -11.093 1.00 96.31 86 GLU A CA 1
ATOM 661 C C . GLU A 1 86 ? 2.182 2.282 -11.408 1.00 96.31 86 GLU A C 1
ATOM 663 O O . GLU A 1 86 ? 1.043 2.704 -11.607 1.00 96.31 86 GLU A O 1
ATOM 668 N N . SER A 1 87 ? 2.463 0.978 -11.339 1.00 94.75 87 SER A N 1
ATOM 669 C CA . SER A 1 87 ? 1.461 -0.078 -11.515 1.00 94.75 87 SER A CA 1
ATOM 670 C C . SER A 1 87 ? 0.357 -0.018 -10.456 1.00 94.75 87 SER A C 1
ATOM 672 O O . SER A 1 87 ? -0.824 -0.053 -10.795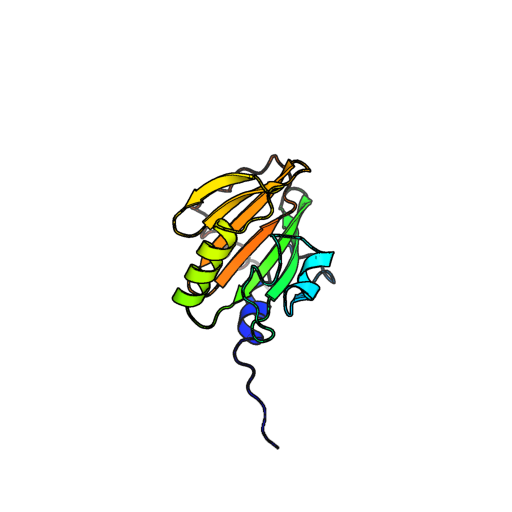 1.00 94.75 87 SER A O 1
ATOM 674 N N . LEU A 1 88 ? 0.717 0.140 -9.179 1.00 95.75 88 LEU A N 1
ATOM 675 C CA . LEU A 1 88 ? -0.239 0.266 -8.078 1.00 95.75 88 LEU A CA 1
ATOM 676 C C . LEU A 1 88 ? -1.154 1.483 -8.264 1.00 95.75 88 LEU A C 1
ATOM 678 O O . LEU A 1 88 ? -2.343 1.408 -7.981 1.00 95.75 88 LEU A O 1
ATOM 682 N N . ARG A 1 89 ? -0.614 2.604 -8.752 1.00 95.44 89 ARG A N 1
ATOM 683 C CA . ARG A 1 89 ? -1.404 3.806 -9.039 1.00 95.44 89 ARG A CA 1
ATOM 684 C C . ARG A 1 89 ? -2.369 3.597 -10.208 1.00 95.44 89 ARG A C 1
ATOM 686 O O . ARG A 1 89 ? -3.478 4.114 -10.156 1.00 95.44 89 ARG A O 1
ATOM 693 N N . ALA A 1 90 ? -1.938 2.890 -11.251 1.00 94.56 90 ALA A N 1
ATOM 694 C CA . ALA A 1 90 ? -2.735 2.657 -12.453 1.00 94.56 90 ALA A CA 1
ATOM 695 C C . ALA A 1 90 ? -3.846 1.613 -12.254 1.00 94.56 90 ALA A C 1
ATOM 697 O O . ALA A 1 90 ? -4.872 1.693 -12.918 1.00 94.56 90 ALA A O 1
ATOM 698 N N . ASN A 1 91 ? -3.643 0.659 -11.341 1.00 94.81 91 ASN A N 1
ATOM 699 C CA . ASN A 1 91 ? -4.516 -0.506 -11.153 1.00 94.81 91 ASN A CA 1
ATOM 700 C C . ASN A 1 91 ? -5.179 -0.544 -9.769 1.00 94.81 91 ASN A C 1
ATOM 702 O O . ASN A 1 91 ? -5.535 -1.615 -9.277 1.00 94.81 91 ASN A O 1
ATOM 706 N N . LEU A 1 92 ? -5.282 0.612 -9.111 1.00 94.81 92 LEU A N 1
ATOM 707 C CA . LEU A 1 92 ? -5.845 0.712 -7.772 1.00 94.81 92 LEU A CA 1
ATOM 708 C C . LEU A 1 92 ? -7.305 0.234 -7.763 1.00 94.81 92 LEU A C 1
ATOM 710 O O . LEU A 1 92 ? -8.056 0.504 -8.701 1.00 94.81 92 LEU A O 1
ATOM 714 N N . ASP A 1 93 ? -7.702 -0.444 -6.687 1.00 93.44 93 ASP A N 1
ATOM 715 C CA . ASP A 1 93 ? -9.088 -0.837 -6.442 1.00 93.44 93 ASP A CA 1
ATOM 716 C C . ASP A 1 93 ? -10.016 0.388 -6.620 1.00 93.44 93 ASP A C 1
ATOM 718 O O . ASP A 1 93 ? -9.758 1.429 -6.004 1.00 93.44 93 ASP A O 1
ATOM 722 N N . PRO A 1 94 ? -11.089 0.299 -7.434 1.00 92.94 94 PRO A N 1
ATOM 723 C CA . PRO A 1 94 ? -11.997 1.418 -7.699 1.00 92.94 94 PRO A CA 1
ATOM 724 C C . PRO A 1 94 ? -12.648 2.040 -6.455 1.00 92.94 94 PRO A C 1
ATOM 726 O O . PRO A 1 94 ? -13.083 3.194 -6.495 1.00 92.94 94 PRO A O 1
ATOM 729 N N . TYR A 1 95 ? -12.723 1.307 -5.341 1.00 93.19 95 TYR A N 1
ATOM 730 C CA . TYR A 1 95 ? -13.224 1.818 -4.065 1.00 93.19 95 TYR A CA 1
ATOM 731 C C . TYR A 1 95 ? -12.200 2.670 -3.300 1.00 93.19 95 TYR A C 1
ATOM 733 O O . TYR A 1 95 ? -12.546 3.279 -2.284 1.00 93.19 95 TYR A O 1
ATOM 741 N N . LEU A 1 96 ? -10.957 2.750 -3.778 1.00 95.31 96 LEU A N 1
ATOM 742 C CA . LEU A 1 96 ? -9.906 3.602 -3.234 1.00 95.31 96 LEU A CA 1
ATOM 743 C C . LEU A 1 96 ? -9.772 4.865 -4.087 1.00 95.31 96 LEU A C 1
ATOM 745 O O . LEU A 1 96 ? -9.328 4.839 -5.233 1.00 95.31 96 LEU A O 1
ATOM 749 N N . LYS A 1 97 ? -10.119 6.015 -3.509 1.00 95.62 97 LYS A N 1
ATOM 750 C CA . LYS A 1 97 ? -10.037 7.305 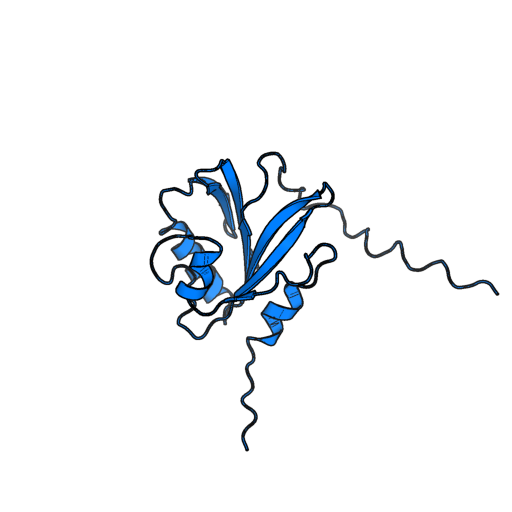-4.204 1.00 95.62 97 LYS A CA 1
ATOM 751 C C . LYS A 1 97 ? -8.719 7.985 -3.884 1.00 95.62 97 LYS A C 1
ATOM 753 O O . LYS A 1 97 ? -8.469 8.319 -2.727 1.00 95.62 97 LYS A O 1
ATOM 758 N N . ILE A 1 98 ? -7.896 8.234 -4.898 1.00 96.31 98 ILE A N 1
ATOM 759 C CA . ILE A 1 98 ? -6.670 9.024 -4.745 1.00 96.31 98 ILE A CA 1
ATOM 760 C C . ILE A 1 98 ? -7.044 10.475 -4.419 1.00 96.31 98 ILE A C 1
ATOM 762 O O . ILE A 1 98 ? -7.793 11.109 -5.158 1.00 96.31 98 ILE A O 1
ATOM 766 N N . THR A 1 99 ? -6.510 11.010 -3.321 1.00 96.44 99 THR A N 1
ATOM 767 C CA . THR A 1 99 ? -6.787 12.382 -2.851 1.00 96.44 99 THR A CA 1
ATOM 768 C C . THR A 1 99 ? -5.630 13.344 -3.082 1.00 96.44 99 THR A C 1
ATOM 770 O O . THR A 1 99 ? -5.828 14.555 -3.076 1.00 96.44 99 THR A O 1
ATOM 773 N N . ALA A 1 100 ? -4.424 12.828 -3.316 1.00 95.75 100 ALA A N 1
ATOM 774 C CA . ALA A 1 100 ? -3.288 13.618 -3.770 1.00 95.75 100 ALA A CA 1
ATOM 775 C C . ALA A 1 100 ? -2.243 12.719 -4.454 1.00 95.75 100 ALA A C 1
ATOM 777 O O . ALA A 1 100 ? -2.172 11.507 -4.213 1.00 95.75 100 ALA A O 1
ATOM 778 N N . THR A 1 101 ? -1.340 13.312 -5.234 1.00 95.94 101 THR A N 1
ATOM 779 C CA . THR A 1 101 ? -0.269 12.599 -5.952 1.00 95.94 101 THR A CA 1
ATOM 780 C C . THR A 1 101 ? 1.073 13.302 -5.818 1.00 95.94 101 THR A C 1
ATOM 782 O O . THR A 1 101 ? 1.137 14.527 -5.789 1.00 95.94 101 THR A O 1
ATOM 785 N N . ARG A 1 102 ? 2.154 12.519 -5.778 1.00 96.00 102 ARG A N 1
ATOM 786 C CA . ARG A 1 102 ? 3.551 12.970 -5.794 1.00 96.00 102 ARG A CA 1
ATOM 787 C C . ARG A 1 102 ? 4.399 12.052 -6.689 1.00 96.00 102 ARG A C 1
ATOM 789 O O . ARG A 1 102 ? 3.963 10.936 -6.993 1.00 96.00 102 ARG A O 1
ATOM 796 N N . PRO A 1 103 ? 5.620 12.456 -7.083 1.00 94.56 103 PRO A N 1
ATOM 797 C CA . PRO A 1 103 ? 6.539 11.579 -7.819 1.00 94.56 103 PRO A CA 1
ATOM 798 C C . PRO A 1 103 ? 6.924 10.298 -7.061 1.00 94.56 103 PRO A C 1
ATOM 800 O O . PRO A 1 103 ? 7.207 9.266 -7.664 1.00 94.56 103 PRO A O 1
ATOM 803 N N . ASP A 1 104 ? 6.941 10.357 -5.734 1.00 95.44 104 ASP A N 1
ATOM 804 C CA . ASP A 1 104 ? 7.353 9.280 -4.838 1.00 95.44 104 ASP A CA 1
ATOM 805 C C . ASP A 1 104 ? 6.183 8.636 -4.087 1.00 95.44 104 ASP A C 1
ATOM 807 O O . ASP A 1 104 ? 6.411 7.751 -3.272 1.00 95.44 104 ASP A O 1
ATOM 811 N N . GLY A 1 105 ? 4.933 9.022 -4.347 1.00 97.62 105 GLY A N 1
ATOM 812 C CA . GLY A 1 105 ? 3.822 8.494 -3.564 1.00 97.62 105 GLY A CA 1
ATOM 813 C C . GLY A 1 105 ? 2.453 9.052 -3.907 1.00 97.62 105 GLY A C 1
ATOM 814 O O . GLY A 1 105 ? 2.296 9.909 -4.778 1.00 97.62 105 GLY A O 1
ATOM 815 N N . PHE A 1 106 ? 1.434 8.566 -3.214 1.00 97.81 106 PHE A N 1
ATOM 816 C CA . PHE A 1 106 ? 0.077 9.094 -3.298 1.00 97.81 106 PHE A CA 1
ATOM 817 C C . PHE A 1 106 ? -0.689 8.834 -1.997 1.00 97.81 106 PHE A C 1
ATOM 819 O O . PHE A 1 106 ? -0.301 7.986 -1.198 1.00 97.81 106 PHE A O 1
ATOM 826 N N . ASP A 1 107 ? -1.771 9.580 -1.805 1.00 97.25 107 ASP A N 1
ATOM 827 C CA . ASP A 1 107 ? -2.675 9.449 -0.668 1.00 97.25 107 ASP A CA 1
ATOM 828 C C . ASP A 1 107 ? -4.007 8.984 -1.233 1.00 97.25 107 ASP A C 1
ATOM 830 O O . ASP A 1 107 ? -4.370 9.365 -2.350 1.00 97.25 107 ASP A O 1
ATOM 834 N N . PHE A 1 108 ? -4.734 8.190 -0.465 1.00 96.19 108 PHE A N 1
ATOM 835 C CA . PHE A 1 108 ? -6.052 7.721 -0.846 1.00 96.19 108 PHE A CA 1
ATOM 836 C C . PHE A 1 108 ? -7.000 7.695 0.352 1.00 96.19 108 PHE A C 1
ATOM 838 O O . PHE A 1 108 ? -6.573 7.760 1.510 1.00 96.19 108 PHE A O 1
ATOM 845 N N . ILE A 1 109 ? -8.292 7.612 0.062 1.00 95.44 109 ILE A N 1
ATOM 846 C CA . ILE A 1 109 ? -9.347 7.293 1.024 1.00 95.44 109 ILE A CA 1
ATOM 847 C C . ILE A 1 109 ? -10.062 6.025 0.569 1.00 95.44 109 ILE A C 1
ATOM 849 O O . ILE A 1 109 ? -10.298 5.852 -0.627 1.00 95.44 109 ILE A O 1
ATOM 853 N N . ASP A 1 110 ? -10.375 5.139 1.508 1.00 93.38 110 ASP A N 1
ATOM 854 C CA . ASP A 1 110 ? -11.205 3.966 1.241 1.00 93.38 110 ASP A CA 1
ATOM 855 C C . ASP A 1 110 ? -12.704 4.275 1.391 1.00 93.38 110 ASP A C 1
ATOM 857 O O . ASP A 1 110 ? -13.110 5.373 1.787 1.00 93.38 110 ASP A O 1
ATOM 861 N N . PHE A 1 111 ? -13.546 3.286 1.085 1.00 90.56 111 PHE A N 1
ATOM 862 C CA . PHE A 1 111 ? -15.004 3.393 1.194 1.00 90.56 111 PHE A CA 1
ATOM 863 C C . PHE A 1 111 ? -15.512 3.628 2.631 1.00 90.56 111 PHE A C 1
ATOM 865 O O . PHE A 1 111 ? -16.658 4.032 2.812 1.00 90.56 111 PHE A O 1
ATOM 872 N N . GLN A 1 112 ? -14.678 3.397 3.651 1.00 91.06 112 GLN A N 1
ATOM 87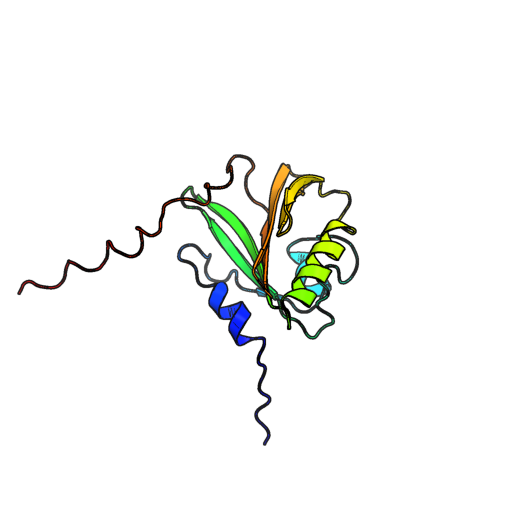3 C CA . GLN A 1 112 ? -14.976 3.658 5.064 1.00 91.06 112 GLN A CA 1
ATOM 874 C C . GLN A 1 112 ? -14.432 5.021 5.526 1.00 91.06 112 GLN A C 1
ATOM 876 O O . GLN A 1 112 ? -14.361 5.285 6.730 1.00 91.06 112 GLN A O 1
ATOM 881 N N . ASN A 1 113 ? -14.029 5.887 4.588 1.00 91.38 113 ASN A N 1
ATOM 882 C CA . ASN A 1 113 ? -13.374 7.171 4.843 1.00 91.38 113 ASN A CA 1
ATOM 883 C C . ASN A 1 113 ? -12.082 7.050 5.669 1.00 91.38 113 ASN A C 1
ATOM 885 O O . ASN A 1 113 ? -11.657 8.012 6.317 1.00 91.38 113 ASN A O 1
ATOM 889 N N . LYS A 1 114 ? -11.432 5.881 5.666 1.00 92.19 114 LYS A N 1
ATOM 890 C CA . LYS A 1 114 ? -10.102 5.733 6.253 1.00 92.19 114 LYS A CA 1
ATOM 891 C C . LYS A 1 114 ? -9.062 6.164 5.243 1.00 92.19 114 LYS A C 1
ATOM 893 O O . LYS A 1 114 ? -9.147 5.878 4.050 1.00 92.19 114 LYS A O 1
ATOM 898 N N . ARG A 1 115 ? -8.048 6.856 5.743 1.00 94.19 115 ARG A N 1
ATOM 899 C CA . ARG A 1 115 ? -6.949 7.347 4.925 1.00 94.19 115 ARG A CA 1
ATOM 900 C C . ARG A 1 115 ? -5.892 6.273 4.730 1.00 94.19 115 ARG A C 1
ATOM 902 O O . ARG A 1 115 ? -5.639 5.440 5.609 1.00 94.19 115 ARG A O 1
ATOM 909 N N . GLY A 1 116 ? -5.225 6.359 3.592 1.00 95.00 116 GLY A N 1
ATOM 910 C CA . GLY A 1 116 ? -4.000 5.639 3.322 1.00 95.00 116 GLY A CA 1
ATOM 911 C C . GLY A 1 116 ? -2.985 6.494 2.581 1.00 95.00 116 GLY A C 1
ATOM 912 O O . GLY A 1 116 ? -3.310 7.510 1.967 1.00 95.00 116 GLY A O 1
ATOM 913 N N . VAL A 1 117 ? -1.729 6.090 2.705 1.00 96.44 117 VAL A N 1
ATOM 914 C CA . VAL A 1 117 ? -0.560 6.775 2.168 1.00 96.44 117 VAL A CA 1
ATOM 915 C C . VAL A 1 117 ? 0.385 5.722 1.614 1.00 96.44 117 VAL A C 1
ATOM 917 O O . VAL A 1 117 ? 0.748 4.783 2.321 1.00 96.44 117 VAL A O 1
ATOM 920 N N . VAL A 1 118 ? 0.817 5.905 0.375 1.00 97.25 118 VAL A N 1
ATOM 921 C CA . VAL A 1 118 ? 1.867 5.120 -0.274 1.00 97.25 118 VAL A CA 1
ATOM 922 C C . VAL A 1 118 ? 3.073 6.028 -0.468 1.00 97.25 118 VAL A C 1
ATOM 924 O O . VAL A 1 118 ? 2.964 7.052 -1.138 1.00 97.25 118 VAL A O 1
ATOM 927 N N . GLU A 1 119 ? 4.225 5.655 0.084 1.00 96.94 119 GLU A N 1
ATOM 928 C CA . GLU A 1 119 ? 5.502 6.346 -0.117 1.00 96.94 119 GLU A CA 1
ATOM 929 C C . GLU A 1 119 ? 6.562 5.367 -0.628 1.00 96.94 119 GLU A C 1
ATOM 931 O O . GLU A 1 119 ? 6.758 4.282 -0.085 1.00 96.94 119 GLU A O 1
ATOM 936 N N . ARG A 1 120 ? 7.311 5.773 -1.649 1.00 96.50 120 ARG A N 1
ATOM 937 C CA . ARG A 1 120 ? 8.475 5.060 -2.161 1.00 96.50 120 ARG A CA 1
ATOM 938 C C . ARG A 1 120 ? 9.743 5.726 -1.661 1.00 96.50 120 ARG A C 1
ATOM 940 O O . ARG A 1 120 ? 9.951 6.919 -1.854 1.00 96.50 120 ARG A O 1
ATOM 947 N N . ARG A 1 121 ? 10.648 4.937 -1.087 1.00 93.31 121 ARG A N 1
ATOM 948 C CA . ARG A 1 121 ? 11.977 5.389 -0.654 1.00 93.31 121 ARG A CA 1
ATOM 949 C C . ARG A 1 121 ? 13.028 4.452 -1.222 1.00 93.31 121 ARG A C 1
ATOM 951 O O . ARG A 1 121 ? 13.196 3.330 -0.749 1.00 93.31 121 ARG A O 1
ATOM 958 N N . SER A 1 122 ? 13.727 4.902 -2.261 1.00 93.00 122 SER A N 1
ATOM 959 C CA . SER A 1 122 ? 14.676 4.072 -3.013 1.00 93.00 122 SER A CA 1
ATOM 960 C C . SER A 1 122 ? 14.011 2.767 -3.479 1.00 93.00 122 SER A C 1
ATOM 962 O O . SER A 1 122 ? 13.049 2.833 -4.242 1.00 93.00 122 SER A O 1
ATOM 964 N N . GLY A 1 123 ? 14.498 1.606 -3.029 1.00 92.25 123 GLY A N 1
ATOM 965 C CA . GLY A 1 123 ? 13.939 0.285 -3.329 1.00 92.25 123 GLY A CA 1
ATOM 966 C C . GLY A 1 123 ? 12.838 -0.178 -2.371 1.00 92.25 123 GLY A C 1
ATOM 967 O O . GLY A 1 123 ? 12.618 -1.375 -2.272 1.00 92.25 123 GLY A O 1
ATOM 968 N N . ILE A 1 124 ? 12.191 0.709 -1.612 1.00 94.94 124 ILE A N 1
ATOM 969 C CA . ILE A 1 124 ? 11.166 0.346 -0.620 1.00 94.94 124 ILE A CA 1
ATOM 970 C C . ILE A 1 124 ? 9.843 1.023 -0.966 1.00 94.94 124 ILE A C 1
ATOM 972 O O . ILE A 1 124 ? 9.840 2.216 -1.271 1.00 94.94 124 ILE A O 1
ATOM 976 N N . LEU A 1 125 ? 8.735 0.288 -0.851 1.00 95.12 125 LEU A N 1
ATOM 977 C CA . LEU A 1 125 ? 7.398 0.861 -0.686 1.00 95.12 125 LEU A CA 1
ATOM 978 C C . LEU A 1 125 ? 6.968 0.756 0.777 1.00 95.12 125 LEU A C 1
ATOM 980 O O . LEU A 1 125 ? 6.992 -0.325 1.362 1.00 95.12 125 LEU A O 1
ATOM 984 N N . ASP A 1 126 ? 6.591 1.894 1.348 1.00 95.12 126 ASP A N 1
ATOM 985 C CA . ASP A 1 126 ? 6.049 2.067 2.691 1.00 95.12 126 ASP A CA 1
ATOM 986 C C . ASP A 1 126 ? 4.595 2.514 2.561 1.00 95.12 126 ASP A C 1
ATOM 988 O O . ASP A 1 126 ? 4.300 3.608 2.074 1.00 95.12 126 ASP A O 1
ATOM 992 N N . ILE A 1 127 ? 3.685 1.630 2.946 1.00 95.50 127 ILE A N 1
ATOM 993 C CA . ILE A 1 127 ? 2.254 1.810 2.764 1.00 95.50 127 ILE A CA 1
ATOM 994 C C . ILE A 1 127 ? 1.596 1.832 4.133 1.00 95.50 127 ILE A C 1
ATOM 996 O O . ILE A 1 127 ? 1.723 0.892 4.913 1.00 95.50 127 ILE A O 1
ATOM 1000 N N . ARG A 1 128 ? 0.861 2.899 4.422 1.00 94.88 128 ARG A N 1
ATOM 1001 C CA . ARG A 1 128 ? 0.057 3.052 5.636 1.00 94.88 128 ARG A CA 1
ATOM 1002 C C . ARG A 1 128 ? -1.406 3.099 5.244 1.00 94.88 128 ARG A C 1
ATOM 1004 O O . ARG A 1 128 ? -1.751 3.781 4.286 1.00 94.88 128 ARG A O 1
ATOM 1011 N N . PHE A 1 129 ? -2.259 2.383 5.959 1.00 94.56 129 PHE A N 1
ATOM 1012 C CA . PHE A 1 129 ? -3.690 2.318 5.664 1.00 94.56 129 PHE A CA 1
ATOM 1013 C C . PHE A 1 129 ? -4.508 2.119 6.941 1.00 94.56 129 PHE A C 1
ATOM 1015 O O . PHE A 1 129 ? -3.948 1.899 8.020 1.00 94.56 129 PHE A O 1
ATOM 1022 N N . LYS A 1 130 ? -5.838 2.235 6.816 1.00 93.12 130 LYS A N 1
ATOM 1023 C CA . LYS A 1 130 ? -6.797 2.266 7.937 1.00 93.12 130 LYS A CA 1
ATOM 1024 C C . LYS A 1 130 ? -6.567 3.432 8.912 1.00 93.12 130 LYS A C 1
ATOM 1026 O O . LYS A 1 130 ? -6.956 3.354 10.072 1.00 93.12 130 LYS A O 1
ATOM 1031 N N . MET A 1 131 ? -5.970 4.531 8.447 1.00 90.19 131 MET A N 1
ATOM 1032 C CA . MET A 1 131 ? -5.735 5.715 9.278 1.00 90.19 131 MET A CA 1
ATOM 1033 C C . MET A 1 131 ? -7.046 6.478 9.518 1.00 90.19 131 MET A C 1
ATOM 1035 O O . MET A 1 131 ? -7.866 6.617 8.608 1.00 90.19 131 MET A O 1
ATOM 1039 N N . ALA A 1 132 ? -7.243 7.007 10.727 1.00 85.19 132 ALA A N 1
ATOM 1040 C CA . ALA A 1 132 ? -8.375 7.886 11.021 1.00 85.19 132 ALA A CA 1
ATOM 1041 C C . ALA A 1 132 ? -8.313 9.197 10.203 1.00 85.19 132 ALA A C 1
ATOM 1043 O O . ALA A 1 132 ? -7.231 9.669 9.843 1.00 85.19 132 ALA A O 1
ATOM 1044 N N . ALA A 1 133 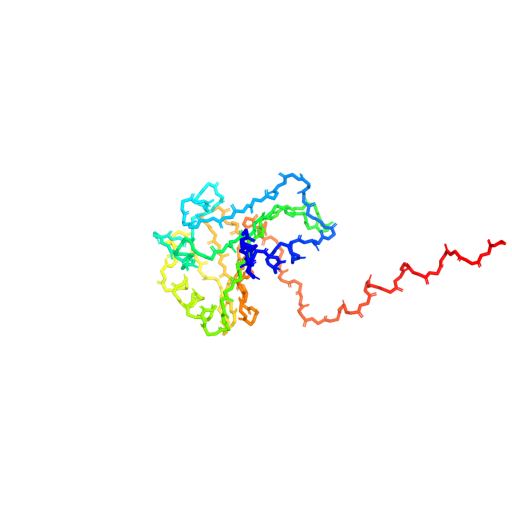? -9.485 9.762 9.892 1.00 66.25 133 ALA A N 1
ATOM 1045 C CA . ALA A 1 133 ? -9.649 10.860 8.935 1.00 66.25 133 ALA A CA 1
ATOM 1046 C C . ALA A 1 133 ? -8.970 12.185 9.350 1.00 66.25 133 ALA A C 1
ATOM 1048 O O . ALA A 1 133 ? -8.575 12.949 8.473 1.00 66.25 133 ALA A O 1
ATOM 1049 N N . ASP A 1 134 ? -8.772 12.423 10.650 1.00 55.47 134 ASP A N 1
ATOM 1050 C CA . ASP A 1 134 ? -8.337 13.717 11.210 1.00 55.47 134 ASP A CA 1
ATOM 1051 C C . ASP A 1 134 ? -6.819 13.999 11.106 1.00 55.47 134 ASP A C 1
ATOM 1053 O O . ASP A 1 134 ? -6.340 15.117 11.265 1.00 55.47 134 ASP A O 1
ATOM 1057 N N . HIS A 1 135 ? -5.993 13.012 10.767 1.00 50.94 135 HIS A N 1
ATOM 1058 C CA . HIS A 1 135 ? -4.544 13.203 10.899 1.00 50.94 135 HIS A CA 1
ATOM 1059 C C . HIS A 1 135 ? -3.902 13.695 9.603 1.00 50.94 135 HIS A C 1
ATOM 1061 O O . HIS A 1 135 ? -3.347 12.912 8.823 1.00 50.94 135 HIS A O 1
ATOM 1067 N N . SER A 1 136 ? -3.972 15.004 9.347 1.00 41.53 136 SER A N 1
ATOM 1068 C CA . SER A 1 136 ? -3.093 15.669 8.375 1.00 41.53 136 SER A CA 1
ATOM 1069 C C . SER A 1 136 ? -1.637 15.192 8.545 1.00 41.53 136 SER A C 1
ATOM 1071 O O . SER A 1 136 ? -1.168 14.899 9.644 1.00 41.53 136 SER A O 1
ATOM 1073 N N . ARG A 1 137 ? -0.936 15.011 7.420 1.00 42.00 137 ARG A N 1
ATOM 1074 C CA . ARG A 1 137 ? 0.474 14.592 7.384 1.00 42.00 137 ARG A CA 1
ATOM 1075 C C . ARG A 1 137 ? 1.270 15.490 8.349 1.00 42.00 137 ARG A C 1
ATOM 1077 O O . ARG A 1 137 ? 1.232 16.700 8.131 1.00 42.00 137 ARG A O 1
ATOM 1084 N N . PRO A 1 138 ? 2.023 14.977 9.344 1.00 40.00 138 PRO A N 1
ATOM 1085 C CA . PRO A 1 138 ? 2.974 15.837 10.034 1.00 40.00 138 PRO A CA 1
ATOM 1086 C C . PRO A 1 138 ? 3.955 16.366 8.974 1.00 40.00 138 PRO A C 1
ATOM 1088 O O . PRO A 1 138 ? 4.500 15.559 8.209 1.00 40.00 138 PRO A O 1
ATOM 1091 N N . PRO A 1 139 ? 4.129 17.693 8.840 1.00 30.91 139 PRO A N 1
ATOM 1092 C CA . PRO A 1 139 ? 4.985 18.262 7.812 1.00 30.91 139 PRO A CA 1
ATOM 1093 C C . PRO A 1 139 ? 6.396 17.677 7.919 1.00 30.91 139 PRO A C 1
ATOM 1095 O O . PRO A 1 139 ? 6.959 17.540 9.006 1.00 30.91 139 PRO A O 1
ATOM 1098 N N . LEU A 1 140 ? 6.977 17.331 6.768 1.00 40.22 140 LEU A N 1
ATOM 1099 C CA . LEU A 1 140 ? 8.386 16.962 6.638 1.00 40.22 140 LEU A CA 1
ATOM 1100 C C . LEU A 1 140 ? 9.256 18.215 6.829 1.00 40.22 140 LEU A C 1
ATOM 1102 O O . LEU A 1 140 ? 9.854 18.714 5.887 1.00 40.22 140 LEU A O 1
ATOM 1106 N N . SER A 1 141 ? 9.324 18.738 8.054 1.00 35.75 141 SER A N 1
ATOM 1107 C CA . SER A 1 141 ? 10.419 19.603 8.497 1.00 35.75 141 SER A CA 1
ATOM 1108 C C . SER A 1 141 ? 10.412 19.794 10.014 1.00 35.75 141 SER A C 1
ATOM 1110 O O . SER A 1 141 ? 9.418 20.240 10.579 1.00 35.75 141 SER A O 1
ATOM 1112 N N . LYS A 1 142 ? 11.593 19.555 10.603 1.00 33.59 142 LYS A N 1
ATOM 1113 C CA . LYS A 1 142 ? 12.040 19.837 11.981 1.00 33.59 142 LYS A CA 1
ATOM 1114 C C . LYS A 1 142 ? 11.563 18.873 13.071 1.00 33.59 142 LYS A C 1
ATOM 1116 O O . LYS A 1 142 ? 10.819 19.262 13.951 1.00 33.59 142 LYS A O 1
ATOM 1121 N N . ASN A 1 143 ? 12.076 17.640 13.063 1.00 33.22 143 ASN A N 1
ATOM 1122 C CA . ASN A 1 143 ? 12.336 16.890 14.302 1.00 33.22 143 ASN A CA 1
ATOM 1123 C C . ASN A 1 143 ? 13.441 15.838 14.096 1.00 33.22 143 ASN A C 1
ATOM 1125 O O . ASN A 1 143 ? 13.268 14.646 14.334 1.00 33.22 143 ASN A O 1
ATOM 1129 N N . ILE A 1 144 ? 14.626 16.308 13.698 1.00 39.44 144 ILE A N 1
ATOM 1130 C CA . ILE A 1 144 ? 15.878 15.715 14.187 1.00 39.44 144 ILE A CA 1
ATOM 1131 C C . ILE A 1 144 ? 16.121 16.374 15.553 1.00 39.44 144 ILE A C 1
ATOM 1133 O O . ILE A 1 144 ? 16.872 17.335 15.644 1.00 39.44 144 ILE A O 1
ATOM 1137 N N . ALA A 1 145 ? 15.373 15.964 16.584 1.00 34.88 145 ALA A N 1
ATOM 1138 C CA . ALA A 1 145 ? 15.567 16.467 17.955 1.00 34.88 145 ALA A CA 1
ATOM 1139 C C . ALA A 1 145 ? 14.968 15.593 19.078 1.00 34.88 145 ALA A C 1
ATOM 1141 O O . ALA A 1 145 ? 15.194 15.896 20.241 1.00 34.88 145 ALA A O 1
ATOM 1142 N N . ILE A 1 146 ? 14.249 14.495 18.793 1.00 35.41 146 ILE A N 1
ATOM 1143 C CA . ILE A 1 146 ? 13.681 13.630 19.858 1.00 35.41 146 ILE A CA 1
ATOM 1144 C C . ILE A 1 146 ? 14.550 12.382 20.132 1.00 35.41 146 ILE A C 1
ATOM 1146 O O . ILE A 1 146 ? 14.289 11.614 21.049 1.00 35.41 146 ILE A O 1
ATOM 1150 N N . ALA A 1 147 ? 15.674 12.222 19.426 1.00 34.94 147 ALA A N 1
ATOM 1151 C CA . ALA A 1 147 ? 16.678 11.198 19.742 1.00 34.94 147 ALA A CA 1
ATOM 1152 C C . ALA A 1 147 ? 17.785 11.678 20.713 1.00 34.94 147 ALA A C 1
ATOM 1154 O O . ALA A 1 147 ? 18.757 10.959 20.912 1.00 34.94 147 ALA A O 1
ATOM 1155 N N . LEU A 1 148 ? 17.665 12.869 21.321 1.00 33.78 148 LEU A N 1
ATOM 1156 C CA . LEU A 1 148 ? 18.735 13.480 22.134 1.00 33.78 148 LEU A CA 1
ATOM 1157 C C . LEU A 1 148 ? 18.355 13.850 23.582 1.00 33.78 148 LEU A C 1
ATOM 1159 O O . LEU A 1 148 ? 19.152 14.492 24.255 1.00 33.78 148 LEU A O 1
ATOM 1163 N N . ILE A 1 149 ? 17.198 13.418 24.106 1.00 39.28 149 ILE A N 1
ATOM 1164 C CA . ILE A 1 149 ? 16.785 13.756 25.492 1.00 39.28 149 ILE A CA 1
ATOM 1165 C C . ILE A 1 149 ? 16.947 12.594 26.501 1.00 39.28 149 ILE A C 1
ATOM 1167 O O . ILE A 1 149 ? 16.907 12.824 27.702 1.00 39.28 149 ILE A O 1
ATOM 1171 N N . PHE A 1 150 ? 17.286 11.371 26.080 1.00 38.41 150 PHE A N 1
ATOM 1172 C CA . PHE A 1 150 ? 17.548 10.253 27.012 1.00 38.41 150 PHE A CA 1
ATOM 1173 C C . PHE A 1 150 ? 19.031 9.870 27.141 1.00 38.41 150 PHE A C 1
ATOM 1175 O O . PHE A 1 150 ? 19.381 8.695 27.139 1.00 38.41 150 PHE A O 1
ATOM 1182 N N . ASN A 1 151 ? 19.926 10.853 27.285 1.00 38.38 151 ASN A N 1
ATOM 1183 C CA . ASN A 1 151 ? 21.267 10.569 27.808 1.00 38.38 151 ASN A CA 1
ATOM 1184 C C . ASN A 1 151 ? 21.834 11.727 28.643 1.00 38.38 151 ASN A C 1
ATOM 1186 O O . ASN A 1 151 ? 22.784 12.397 28.248 1.00 38.38 151 ASN A O 1
ATOM 1190 N N . LYS A 1 152 ? 21.213 11.983 29.799 1.00 42.84 152 LYS A N 1
ATOM 1191 C CA . LYS A 1 152 ? 21.854 12.668 30.934 1.00 42.84 152 LYS A CA 1
ATOM 1192 C C . LYS A 1 152 ? 21.061 12.437 32.226 1.00 42.84 152 LYS A C 1
ATOM 1194 O O . LYS A 1 152 ? 20.498 13.354 32.803 1.00 42.84 152 LYS A O 1
ATOM 1199 N N . ALA A 1 153 ? 20.997 11.185 32.669 1.00 41.97 153 ALA A N 1
ATOM 1200 C CA . ALA A 1 153 ? 20.574 10.855 34.031 1.00 41.97 153 ALA A CA 1
ATOM 1201 C C . ALA A 1 153 ? 21.143 9.494 34.460 1.00 41.97 153 ALA A C 1
ATOM 1203 O O . ALA A 1 153 ? 20.408 8.565 34.767 1.00 41.97 153 ALA A O 1
ATOM 1204 N N . SER A 1 154 ? 22.469 9.354 34.416 1.00 43.69 154 SER A N 1
ATOM 1205 C CA . SER A 1 154 ? 23.227 8.356 35.189 1.00 43.69 154 SER A CA 1
ATOM 1206 C C . SER A 1 154 ? 24.694 8.773 35.213 1.00 43.69 154 SER A C 1
ATOM 1208 O O . SER A 1 154 ? 25.547 8.197 34.552 1.00 43.69 154 SER A O 1
ATOM 1210 N N . ALA A 1 155 ? 24.956 9.858 35.936 1.00 43.28 155 ALA A N 1
ATOM 1211 C CA . ALA A 1 155 ? 26.284 10.212 36.421 1.00 43.28 155 ALA A CA 1
ATOM 1212 C C . ALA A 1 155 ? 26.112 11.051 37.694 1.00 43.28 155 ALA A C 1
ATOM 1214 O O . ALA A 1 155 ? 26.235 12.271 37.679 1.00 43.28 155 ALA A O 1
ATOM 1215 N N . SER A 1 156 ? 25.718 10.385 38.778 1.00 43.06 156 SER A N 1
ATOM 1216 C CA . SER A 1 156 ? 25.939 10.833 40.154 1.00 43.06 156 SER A CA 1
ATOM 1217 C C . SER A 1 156 ? 25.638 9.662 41.085 1.00 43.06 156 SER A C 1
ATOM 1219 O O . SER A 1 156 ? 24.479 9.405 41.417 1.00 43.06 156 SER A O 1
ATOM 1221 N N . ARG A 1 157 ? 26.684 8.910 41.420 1.00 41.00 157 ARG A N 1
ATOM 1222 C CA . ARG A 1 157 ? 27.097 8.547 42.782 1.00 41.00 157 ARG A CA 1
ATOM 1223 C C . ARG A 1 157 ? 28.403 7.774 42.708 1.00 41.00 157 ARG A C 1
ATOM 1225 O O . ARG A 1 157 ? 28.510 6.917 41.806 1.00 41.00 157 ARG A O 1
#

pLDDT: mean 77.27, std 22.41, range [30.91, 97.81]

Secondary structure (DSSP, 8-state):
------TTHHHHHHHT--TTBPTT--EEEEHHHHHTTT---SSSSTT--TTTSEEEEEEEE-TTS-EEEEEEEE-SSHHHHHHHHHHHHHT--TTSEEEEEETTEEEEE-TTS-EEEEEEETTEEEEEEEE-TT--PPPSSS-S-TTSSSSSS----

Sequence (157 aa):
MVRKNRPNEGRSIRIVQAIQRIHGSERHIRGPVGLQPYFTFGEGDILGLKGTIFGALADYKNVEGSSFTRLIVGYPSPAAAKEVLESLRANLDPYLKITATRPDGFDFIDFQNKRGVVERRSGILDIRFKMAADHSRPPLSKNIAIALIFNKASASR

Foldseek 3Di:
DDDPDLPQPVPQVVVQDDPFFDPPQKDKDFFPVSCVVPDDFADGRLQVNVRSWIKIKTKGADPVGWIKMKIKTFAPWLVSLQVSQVSSVVGGDPQWAWPADDSFWTKTAGVVRWIKIWGHDTRMIIIITRHDNPDDDPDPDDDPDPVPPPPDDPPDD